Protein AF-A0A7Z0TGT4-F1 (afdb_monomer_lite)

Sequence (177 aa):
MTRTYLHAVREQLGRLPAADRRRVLVALEAQLDEFREAGLDPAAVLGSPAEYAAQLLEALSEEHPAGEARWRILGLPVETRGPVNAEVRSRVWDPADPRLIVPRLFGLGWSLNLGAVAVRLGLIRPDDMGRDVLEGIPDRHLRLARCVPLVIAGATVAATALTWRSLPRTVASGFGL

Structure (mmCIF, N/CA/C/O backbone):
data_AF-A0A7Z0TGT4-F1
#
_entry.id   AF-A0A7Z0TGT4-F1
#
loop_
_atom_site.group_PDB
_atom_site.id
_atom_site.type_symbol
_atom_site.label_atom_id
_atom_site.label_alt_id
_atom_site.label_comp_id
_atom_site.label_asym_id
_atom_site.label_entity_id
_atom_site.label_seq_id
_atom_site.pdbx_PDB_ins_code
_atom_site.Cartn_x
_atom_site.Cartn_y
_atom_site.Cartn_z
_atom_site.occupancy
_atom_site.B_iso_or_equiv
_atom_site.auth_seq_id
_atom_site.auth_comp_id
_atom_site.auth_asym_id
_atom_site.auth_atom_id
_atom_site.pdbx_PDB_model_num
ATOM 1 N N . MET A 1 1 ? 29.768 5.937 -27.934 1.00 63.88 1 MET A N 1
ATOM 2 C CA . MET A 1 1 ? 28.339 5.839 -28.309 1.00 63.88 1 MET A CA 1
ATOM 3 C C . MET A 1 1 ? 27.432 6.144 -27.122 1.00 63.88 1 MET A C 1
ATOM 5 O O . MET A 1 1 ? 26.617 7.050 -27.210 1.00 63.88 1 MET A O 1
ATOM 9 N N . THR A 1 2 ? 27.684 5.526 -25.971 1.00 77.75 2 THR A N 1
ATOM 10 C CA . THR A 1 2 ? 26.983 5.721 -24.691 1.00 77.75 2 THR A CA 1
ATOM 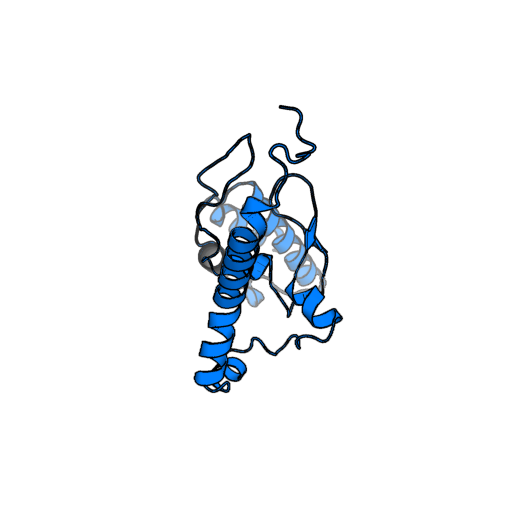11 C C . THR A 1 2 ? 26.805 7.185 -24.243 1.00 77.75 2 THR A C 1
ATOM 13 O O . THR A 1 2 ? 25.690 7.625 -23.977 1.00 77.75 2 THR A O 1
ATOM 16 N N . ARG A 1 3 ? 27.882 7.990 -24.241 1.00 83.00 3 ARG A N 1
ATOM 17 C CA . ARG A 1 3 ? 27.817 9.426 -23.883 1.00 83.00 3 ARG A CA 1
ATOM 18 C C . ARG A 1 3 ? 26.962 10.254 -24.846 1.00 83.00 3 ARG A C 1
ATOM 20 O O . ARG A 1 3 ? 26.274 11.171 -24.411 1.00 83.00 3 ARG A O 1
ATOM 27 N N . THR A 1 4 ? 26.999 9.927 -26.136 1.00 86.94 4 THR A N 1
ATOM 28 C CA . THR A 1 4 ? 26.208 10.599 -27.177 1.00 86.94 4 THR A CA 1
ATOM 29 C C . THR A 1 4 ? 24.722 10.285 -27.010 1.00 86.94 4 THR A C 1
ATOM 31 O O . THR A 1 4 ? 23.900 11.194 -27.071 1.00 86.94 4 THR A O 1
ATOM 34 N N . TYR A 1 5 ? 24.390 9.025 -26.708 1.00 86.50 5 TYR A N 1
ATOM 35 C CA . TYR A 1 5 ? 23.023 8.587 -26.418 1.00 86.50 5 TYR A CA 1
ATOM 36 C C . TYR A 1 5 ? 22.449 9.309 -25.188 1.00 86.50 5 TYR A C 1
ATOM 38 O O . TYR A 1 5 ? 21.374 9.901 -25.252 1.00 86.50 5 TYR A O 1
ATOM 46 N N . LEU A 1 6 ? 23.208 9.354 -24.087 1.00 88.06 6 LEU A N 1
ATOM 47 C CA . LEU A 1 6 ? 22.792 10.028 -22.853 1.00 88.06 6 LEU A CA 1
ATOM 48 C C . LEU A 1 6 ? 22.587 11.540 -23.039 1.00 88.06 6 LEU A C 1
ATOM 50 O O . LEU A 1 6 ? 21.656 12.113 -22.470 1.00 88.06 6 LEU A O 1
ATOM 54 N N . HIS A 1 7 ? 23.431 12.196 -23.842 1.00 90.56 7 HIS A N 1
ATOM 55 C CA . HIS A 1 7 ? 23.262 13.613 -24.168 1.00 90.56 7 HIS A CA 1
ATOM 56 C C . HIS A 1 7 ? 21.977 13.865 -24.968 1.00 90.56 7 HIS A C 1
ATOM 58 O O . HIS A 1 7 ? 21.225 14.780 -24.638 1.00 90.56 7 HIS A O 1
ATOM 64 N N . ALA A 1 8 ? 21.691 13.028 -25.970 1.00 89.06 8 ALA A N 1
ATOM 65 C CA . ALA A 1 8 ? 20.484 13.146 -26.786 1.00 89.06 8 ALA A CA 1
ATOM 66 C C . ALA A 1 8 ? 19.199 12.948 -25.959 1.00 89.06 8 ALA A C 1
ATOM 68 O O . ALA A 1 8 ? 18.255 13.727 -26.086 1.00 89.06 8 ALA A O 1
ATOM 69 N N . VAL A 1 9 ? 19.178 11.968 -25.044 1.00 87.50 9 VAL A N 1
ATOM 70 C CA . VAL A 1 9 ? 18.040 11.773 -24.124 1.00 87.50 9 VAL A CA 1
ATOM 71 C C . VAL A 1 9 ? 17.894 12.963 -23.168 1.00 87.50 9 VAL A C 1
ATOM 73 O O . VAL A 1 9 ? 16.785 13.437 -22.929 1.00 87.50 9 VAL A O 1
ATOM 76 N N . ARG A 1 10 ? 19.000 13.509 -22.645 1.00 89.00 10 ARG A N 1
ATOM 77 C CA . ARG A 1 10 ? 18.972 14.675 -21.744 1.00 89.00 10 ARG A CA 1
ATOM 78 C C . ARG A 1 10 ? 18.300 15.895 -22.377 1.00 89.00 10 ARG A C 1
ATOM 80 O O . ARG A 1 10 ? 17.553 16.575 -21.674 1.00 89.00 10 ARG A O 1
ATOM 87 N N . GLU A 1 11 ? 18.569 16.174 -23.651 1.00 89.88 11 GLU A N 1
ATOM 88 C CA . GLU A 1 11 ? 17.935 17.290 -24.367 1.00 89.88 11 GLU A CA 1
ATOM 89 C C . GLU A 1 11 ? 16.417 17.107 -24.463 1.00 89.88 11 GLU A C 1
ATOM 91 O O . GLU A 1 11 ? 15.658 18.032 -24.170 1.00 89.88 11 GLU A O 1
ATOM 96 N N . GLN A 1 12 ? 15.965 15.890 -24.765 1.00 87.69 12 GLN A N 1
ATOM 97 C CA . GLN A 1 12 ? 14.540 15.559 -24.871 1.00 87.69 12 GLN A CA 1
ATOM 98 C C . GLN A 1 12 ? 13.804 15.649 -23.522 1.00 87.69 12 GLN A C 1
ATOM 100 O O . GLN A 1 12 ? 12.639 16.048 -23.457 1.00 87.69 12 GLN A O 1
ATOM 105 N N . LEU A 1 13 ? 14.495 15.352 -22.417 1.00 85.06 13 LEU A N 1
ATOM 106 C CA . LEU A 1 13 ? 13.962 15.456 -21.053 1.00 85.06 13 LEU A CA 1
ATOM 107 C C . LEU A 1 13 ? 14.005 16.884 -20.477 1.00 85.06 13 LEU A C 1
ATOM 109 O O . LEU A 1 13 ? 13.728 17.080 -19.289 1.00 85.06 13 LEU A O 1
ATOM 113 N N . GLY A 1 14 ? 14.325 17.903 -21.283 1.00 83.62 14 GLY A N 1
ATOM 114 C CA . GLY A 1 14 ? 14.398 19.303 -20.846 1.00 83.62 14 GLY A CA 1
ATOM 115 C C . GLY A 1 14 ? 13.128 19.813 -20.149 1.00 83.62 14 GLY A C 1
ATOM 116 O O . GLY A 1 14 ? 13.222 20.647 -19.248 1.00 83.62 14 GLY A O 1
ATOM 117 N N . ARG A 1 15 ? 11.967 19.240 -20.496 1.00 79.56 15 ARG A N 1
ATOM 118 C CA . ARG A 1 15 ? 10.645 19.559 -19.929 1.00 79.56 15 ARG A CA 1
ATOM 119 C C . ARG A 1 15 ? 10.382 19.031 -18.512 1.00 79.56 15 ARG A C 1
ATOM 121 O O . ARG A 1 15 ? 9.404 19.448 -17.901 1.00 79.56 15 ARG A O 1
ATOM 128 N N . LEU A 1 16 ? 11.215 18.127 -17.989 1.00 76.31 16 LEU A N 1
ATOM 129 C CA . LEU A 1 16 ? 11.058 17.582 -16.635 1.00 76.31 16 LEU A CA 1
ATOM 130 C C . LEU A 1 16 ? 11.679 18.492 -15.557 1.00 76.31 16 LEU A C 1
ATOM 132 O O . LEU A 1 16 ? 12.697 19.149 -15.822 1.00 76.31 16 LEU A O 1
ATOM 136 N N . PRO A 1 17 ? 11.148 18.476 -14.316 1.00 79.62 17 PRO A N 1
ATOM 137 C CA . PRO A 1 17 ? 11.797 19.100 -13.167 1.00 79.62 17 PRO A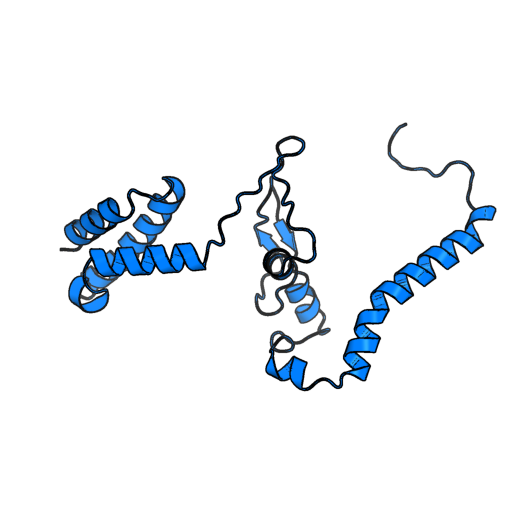 CA 1
ATOM 138 C C . PRO A 1 17 ? 13.236 18.601 -12.985 1.00 79.62 17 PRO A C 1
ATOM 140 O O . PRO A 1 17 ? 13.565 17.438 -13.230 1.00 79.62 17 PRO A O 1
ATOM 143 N N . ALA A 1 18 ? 14.124 19.485 -12.524 1.00 74.56 18 ALA A N 1
ATOM 144 C CA . ALA A 1 18 ? 15.559 19.200 -12.463 1.00 74.56 18 ALA A CA 1
ATOM 145 C C . ALA A 1 18 ? 15.921 18.006 -11.555 1.00 74.56 18 ALA A C 1
ATOM 147 O O . ALA A 1 18 ? 16.918 17.327 -11.809 1.00 74.56 18 ALA A O 1
ATOM 148 N N . ALA A 1 19 ? 15.130 17.753 -10.506 1.00 70.94 19 ALA A N 1
ATOM 149 C CA . ALA A 1 19 ? 15.328 16.628 -9.595 1.00 70.94 19 ALA A CA 1
ATOM 150 C C . ALA A 1 19 ? 15.009 15.283 -10.268 1.00 70.94 19 ALA A C 1
ATOM 152 O O . ALA A 1 19 ? 15.830 14.366 -10.216 1.00 70.94 19 ALA A O 1
ATOM 153 N N . ASP A 1 20 ? 13.873 15.193 -10.959 1.00 70.62 20 ASP A N 1
ATOM 154 C CA . ASP A 1 20 ? 13.417 13.961 -11.612 1.00 70.62 20 ASP A CA 1
ATOM 155 C C . ASP A 1 20 ? 14.288 13.630 -12.817 1.00 70.62 20 ASP A C 1
ATOM 157 O O . ASP A 1 20 ? 14.781 12.508 -12.946 1.00 70.62 20 ASP A O 1
ATOM 161 N N . ARG A 1 21 ? 14.620 14.650 -13.617 1.00 79.94 21 ARG A N 1
ATOM 162 C CA . ARG A 1 21 ? 15.579 14.517 -14.717 1.00 79.94 21 ARG A CA 1
ATOM 163 C C . ARG A 1 21 ? 16.922 13.965 -14.237 1.00 79.94 21 ARG A C 1
ATOM 165 O O . ARG A 1 21 ? 17.508 13.126 -14.911 1.00 79.94 21 ARG A O 1
ATOM 172 N N . ARG A 1 22 ? 17.424 14.404 -13.076 1.00 77.31 22 ARG A N 1
ATOM 173 C CA . ARG A 1 22 ? 18.690 13.895 -12.522 1.00 77.31 22 ARG A CA 1
ATOM 174 C C . ARG A 1 22 ? 18.588 12.415 -12.155 1.00 77.31 22 ARG A C 1
ATOM 176 O O . ARG A 1 22 ? 19.492 11.666 -12.499 1.00 77.31 22 ARG A O 1
ATOM 183 N N . ARG A 1 23 ? 17.514 12.000 -11.479 1.00 73.50 23 ARG A N 1
ATOM 184 C CA . ARG A 1 23 ? 17.315 10.598 -11.065 1.00 73.50 23 ARG A CA 1
ATOM 185 C C . ARG A 1 23 ? 17.263 9.658 -12.264 1.00 73.50 23 ARG A C 1
ATOM 187 O O . ARG A 1 23 ? 17.990 8.672 -12.297 1.00 73.50 23 ARG A O 1
ATOM 194 N N . VAL A 1 24 ? 16.458 10.018 -13.258 1.00 76.50 24 VAL A N 1
ATOM 195 C CA . VAL A 1 24 ? 16.309 9.267 -14.507 1.00 76.50 24 VAL A CA 1
ATOM 196 C C . VAL A 1 24 ? 17.642 9.146 -15.244 1.00 76.50 24 VAL A C 1
ATOM 198 O O . VAL A 1 24 ? 18.002 8.063 -15.693 1.00 76.50 24 VAL A O 1
ATOM 201 N N . LEU A 1 25 ? 18.401 10.241 -15.343 1.00 84.31 25 LEU A N 1
ATOM 202 C CA . LEU A 1 25 ? 19.689 10.224 -16.034 1.00 84.31 25 LEU A CA 1
ATOM 203 C C . LEU A 1 25 ? 20.739 9.377 -15.309 1.00 84.31 25 LEU A C 1
ATOM 205 O O . LEU A 1 25 ? 21.527 8.734 -15.988 1.00 84.31 25 LEU A O 1
ATOM 209 N N . VAL A 1 26 ? 20.737 9.343 -13.971 1.00 81.94 26 VAL A N 1
ATOM 210 C CA . VAL A 1 26 ? 21.639 8.473 -13.192 1.00 81.94 26 VAL A CA 1
ATOM 211 C C . VAL A 1 26 ? 21.316 6.996 -13.427 1.00 81.94 26 VAL A C 1
ATOM 213 O O . VAL A 1 26 ? 22.225 6.196 -13.619 1.00 81.94 26 VAL A O 1
ATOM 216 N N . ALA A 1 27 ? 20.032 6.632 -13.453 1.00 77.00 27 ALA A N 1
ATOM 217 C CA . ALA A 1 27 ? 19.618 5.261 -13.748 1.00 77.00 27 ALA A CA 1
ATOM 218 C C . ALA A 1 27 ? 19.974 4.854 -15.188 1.00 77.00 27 ALA A C 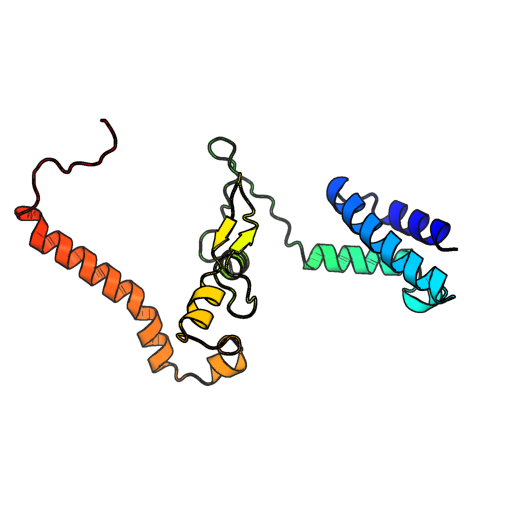1
ATOM 220 O O . ALA A 1 27 ? 20.536 3.784 -15.407 1.00 77.00 27 ALA A O 1
ATOM 221 N N . LEU A 1 28 ? 19.714 5.739 -16.160 1.00 83.56 28 LEU A N 1
ATOM 222 C CA . LEU A 1 28 ? 20.084 5.509 -17.556 1.00 83.56 28 LEU A CA 1
ATOM 223 C C . LEU A 1 28 ? 21.602 5.374 -17.721 1.00 83.56 28 LEU A C 1
ATOM 225 O O . LEU A 1 28 ? 22.040 4.531 -18.490 1.00 83.56 28 LEU A O 1
ATOM 229 N N . GLU A 1 29 ? 22.400 6.178 -17.014 1.00 84.44 29 GLU A N 1
ATOM 230 C CA . GLU A 1 29 ? 23.865 6.092 -17.040 1.00 84.44 29 GLU A CA 1
ATOM 231 C C . GLU A 1 29 ? 24.362 4.721 -16.568 1.00 84.44 29 GLU A C 1
ATOM 233 O O . GLU A 1 29 ? 25.166 4.108 -17.266 1.00 84.44 29 GLU A O 1
ATOM 238 N N . ALA A 1 30 ? 23.819 4.201 -15.462 1.00 78.50 30 ALA A N 1
ATOM 239 C CA . ALA A 1 30 ? 24.168 2.875 -14.953 1.00 78.50 30 ALA A CA 1
ATOM 240 C C . ALA A 1 30 ? 23.835 1.755 -15.959 1.00 78.50 30 ALA A C 1
ATOM 242 O O . ALA A 1 30 ? 24.689 0.933 -16.279 1.00 78.50 30 ALA A O 1
ATOM 243 N N . GLN A 1 31 ? 22.629 1.771 -16.533 1.00 79.25 31 GLN A N 1
ATOM 244 C CA . GLN A 1 31 ? 22.201 0.778 -17.527 1.00 79.25 31 GLN A CA 1
ATOM 245 C C . GLN A 1 31 ? 23.043 0.833 -18.815 1.00 79.25 31 GLN A C 1
ATOM 247 O O . GLN A 1 31 ? 23.352 -0.172 -19.453 1.00 79.25 31 GLN A O 1
ATOM 252 N N . LEU A 1 32 ? 23.432 2.038 -19.211 1.00 84.12 32 LEU A N 1
ATOM 253 C CA . LEU A 1 32 ? 24.274 2.283 -20.367 1.00 84.12 32 LEU A CA 1
ATOM 254 C C . LEU A 1 32 ? 25.729 1.820 -20.162 1.00 84.12 32 LEU A C 1
ATOM 256 O O . LEU A 1 32 ? 26.392 1.436 -21.134 1.00 84.12 32 LEU A O 1
ATOM 260 N N . ASP A 1 33 ? 26.224 1.848 -18.925 1.00 83.31 33 ASP A N 1
ATOM 261 C CA . ASP A 1 33 ? 27.512 1.260 -18.560 1.00 83.31 33 ASP A CA 1
ATOM 262 C C . ASP A 1 33 ? 27.485 -0.271 -18.628 1.00 83.31 33 ASP A C 1
ATOM 264 O O . ASP A 1 33 ? 28.423 -0.859 -19.169 1.00 83.31 33 ASP A O 1
ATOM 268 N N . GLU A 1 34 ? 26.388 -0.911 -18.216 1.00 78.69 34 GLU A N 1
ATOM 269 C CA . GLU A 1 34 ? 26.202 -2.362 -18.374 1.00 78.69 34 GLU A CA 1
ATOM 270 C C . GLU A 1 34 ? 26.237 -2.780 -19.855 1.00 78.69 34 GLU A C 1
ATOM 272 O O . GLU A 1 34 ? 26.924 -3.734 -20.228 1.00 78.69 34 GLU A O 1
ATOM 277 N N . PHE A 1 35 ? 25.575 -2.029 -20.743 1.00 84.12 35 PHE A N 1
ATOM 278 C CA . PHE A 1 35 ? 25.630 -2.300 -22.188 1.00 84.12 35 PHE A CA 1
ATOM 279 C C . PHE A 1 35 ? 27.025 -2.110 -22.772 1.00 84.12 35 PHE A C 1
ATOM 281 O O . PHE A 1 35 ? 27.446 -2.888 -23.629 1.00 84.12 35 PHE A O 1
ATOM 288 N N . ARG A 1 36 ? 27.763 -1.106 -22.291 1.00 87.19 36 ARG A N 1
ATOM 289 C CA . ARG A 1 36 ? 29.155 -0.886 -22.691 1.00 87.19 36 ARG A CA 1
ATOM 290 C C . ARG A 1 36 ? 30.034 -2.074 -22.297 1.00 87.19 36 ARG A C 1
ATOM 292 O O . ARG A 1 36 ? 30.871 -2.477 -23.100 1.00 87.19 36 ARG A O 1
ATOM 299 N N . GLU A 1 37 ? 29.858 -2.616 -21.096 1.00 88.06 37 GLU A N 1
ATOM 300 C CA . GLU A 1 37 ? 30.599 -3.794 -20.622 1.00 88.06 37 GLU A CA 1
ATOM 301 C C . GLU A 1 37 ? 30.237 -5.060 -21.404 1.00 88.06 37 GLU A C 1
ATOM 303 O O . GLU A 1 37 ? 31.119 -5.853 -21.730 1.00 88.06 37 GLU A O 1
ATOM 308 N N . ALA A 1 38 ? 28.969 -5.204 -21.789 1.00 86.06 38 ALA A N 1
ATOM 309 C CA . ALA A 1 38 ? 28.489 -6.301 -22.625 1.00 86.06 38 ALA A CA 1
ATOM 310 C C . ALA A 1 38 ? 28.805 -6.137 -24.129 1.00 86.06 38 ALA A C 1
ATOM 312 O O . ALA A 1 38 ? 28.523 -7.041 -24.915 1.00 86.06 38 ALA A O 1
ATOM 313 N N . GLY A 1 39 ? 29.366 -4.997 -24.553 1.00 88.44 39 GLY A N 1
ATOM 314 C CA . GLY A 1 39 ? 29.632 -4.695 -25.964 1.00 88.44 39 GLY A CA 1
ATOM 315 C C . GLY A 1 39 ? 28.369 -4.503 -26.815 1.00 88.44 39 GLY A C 1
ATOM 316 O O . GLY A 1 39 ? 28.426 -4.652 -28.035 1.00 88.44 39 GLY A O 1
ATOM 317 N N . LEU A 1 40 ? 27.233 -4.192 -26.186 1.00 84.44 40 LEU A N 1
ATOM 318 C CA . LEU A 1 40 ? 25.945 -3.992 -26.844 1.00 84.44 40 LEU A CA 1
ATOM 319 C C . LEU A 1 40 ? 25.776 -2.536 -27.285 1.00 84.44 40 LEU A C 1
ATOM 321 O O . LEU A 1 40 ? 26.143 -1.606 -26.564 1.00 84.44 40 LEU A O 1
ATOM 325 N N . ASP A 1 41 ? 25.180 -2.334 -28.461 1.00 83.56 41 ASP A N 1
ATOM 326 C CA . ASP A 1 41 ? 24.784 -1.005 -28.922 1.00 83.56 41 ASP A CA 1
ATOM 327 C C . ASP A 1 41 ? 23.460 -0.587 -28.255 1.00 83.56 41 ASP A C 1
ATOM 329 O O . ASP A 1 41 ? 22.431 -1.231 -28.487 1.00 83.56 41 ASP A O 1
ATOM 333 N N . PRO A 1 42 ? 23.437 0.500 -27.460 1.00 78.69 42 PRO A N 1
ATOM 334 C CA . PRO A 1 42 ? 22.218 0.984 -26.825 1.00 78.69 42 PRO A CA 1
ATOM 335 C C . PRO A 1 42 ? 21.094 1.296 -27.812 1.00 78.69 42 PRO A C 1
ATOM 337 O O . PRO A 1 42 ? 19.936 1.081 -27.474 1.00 78.69 42 PRO A O 1
ATOM 340 N N . ALA A 1 43 ? 21.413 1.767 -29.023 1.00 82.75 43 ALA A N 1
ATOM 341 C CA . ALA A 1 43 ? 20.392 2.090 -30.019 1.00 82.75 43 ALA A CA 1
ATOM 342 C C . ALA A 1 43 ? 19.699 0.835 -30.576 1.00 82.75 43 ALA A C 1
ATOM 344 O O . ALA A 1 43 ? 18.520 0.878 -30.923 1.00 82.75 43 ALA A O 1
ATOM 345 N N . ALA A 1 44 ? 20.411 -0.293 -30.619 1.00 79.31 44 ALA A N 1
ATOM 346 C CA . ALA A 1 44 ? 19.849 -1.574 -31.034 1.00 79.31 44 ALA A CA 1
ATOM 347 C C . ALA A 1 44 ? 18.947 -2.198 -29.954 1.00 79.31 44 ALA A C 1
ATOM 349 O O . ALA A 1 44 ? 18.020 -2.932 -30.286 1.00 79.31 44 ALA A O 1
ATOM 350 N N . VAL A 1 45 ? 19.212 -1.912 -28.673 1.00 76.75 45 VAL A N 1
ATOM 351 C CA . VAL A 1 45 ? 18.485 -2.499 -27.531 1.00 76.75 45 VAL A CA 1
ATOM 352 C C . VAL A 1 45 ? 17.323 -1.617 -27.064 1.00 76.75 45 VAL A C 1
ATOM 354 O O . VAL A 1 45 ? 16.248 -2.128 -26.768 1.00 76.75 45 VAL A O 1
ATOM 357 N N . LEU A 1 46 ? 17.530 -0.301 -26.985 1.00 79.12 46 LEU A N 1
ATOM 358 C CA . LEU A 1 46 ? 16.563 0.666 -26.445 1.00 79.12 46 LEU A CA 1
ATOM 359 C C . LEU A 1 46 ? 15.804 1.446 -27.524 1.00 79.12 46 LEU A C 1
ATOM 361 O O . LEU A 1 46 ? 14.896 2.207 -27.197 1.00 79.12 46 LEU A O 1
ATOM 365 N N . GLY A 1 47 ? 16.176 1.274 -28.794 1.00 86.06 47 GLY A N 1
ATOM 366 C CA . GLY A 1 47 ? 15.686 2.097 -29.894 1.00 86.06 47 GLY A CA 1
ATOM 367 C C . GLY A 1 47 ? 16.405 3.441 -29.981 1.00 86.06 47 GLY A C 1
ATOM 368 O O . GLY A 1 47 ? 17.455 3.664 -29.368 1.00 86.06 47 GLY A O 1
ATOM 369 N N . SER A 1 48 ? 15.867 4.362 -30.780 1.00 89.19 48 SER A N 1
ATOM 370 C CA . SER A 1 48 ? 16.486 5.681 -30.903 1.00 89.19 48 SER A CA 1
ATOM 371 C C . SER A 1 48 ? 16.360 6.483 -29.593 1.00 89.19 48 SER A C 1
ATOM 373 O O . SER A 1 48 ? 15.370 6.341 -28.870 1.00 89.19 48 SER A O 1
ATOM 375 N N . PRO A 1 49 ? 17.299 7.405 -29.294 1.00 87.31 49 PRO A N 1
ATOM 376 C CA . PRO A 1 49 ? 17.213 8.256 -28.104 1.00 87.31 49 PRO A CA 1
ATOM 377 C C . PRO A 1 49 ? 15.891 9.027 -27.983 1.00 87.31 49 PRO A C 1
ATOM 379 O O . PRO A 1 49 ? 15.430 9.287 -26.875 1.00 87.31 49 PRO A O 1
ATOM 382 N N . ALA A 1 50 ? 15.295 9.405 -29.118 1.00 83.94 50 ALA A N 1
ATOM 383 C CA . ALA A 1 50 ? 14.034 10.137 -29.176 1.00 83.94 50 ALA A CA 1
ATOM 384 C C . ALA A 1 50 ? 12.838 9.245 -28.823 1.00 83.94 50 ALA A C 1
ATOM 386 O O . ALA A 1 50 ? 12.000 9.640 -28.017 1.00 83.94 50 ALA A O 1
ATOM 387 N N . GLU A 1 51 ? 12.777 8.033 -29.380 1.00 78.25 51 GLU A N 1
ATOM 388 C CA . GLU A 1 51 ? 11.725 7.060 -29.060 1.00 78.25 51 GLU A CA 1
ATOM 389 C C . GLU A 1 51 ? 11.811 6.624 -27.602 1.00 78.25 51 GLU A C 1
ATOM 391 O O . GLU A 1 51 ? 10.799 6.619 -26.906 1.00 78.25 51 GLU A O 1
ATOM 396 N N . TYR A 1 52 ? 13.022 6.345 -27.116 1.00 82.19 52 TYR A N 1
ATOM 397 C CA . TYR A 1 52 ? 13.250 6.005 -25.718 1.00 82.19 52 TYR A CA 1
ATOM 398 C C . TYR A 1 52 ? 12.826 7.144 -24.783 1.00 82.19 52 TYR A C 1
ATOM 400 O O . TYR A 1 52 ? 12.124 6.914 -23.801 1.00 82.19 52 TYR A O 1
ATOM 408 N N . ALA A 1 53 ? 13.201 8.391 -25.094 1.00 81.94 53 ALA A N 1
ATOM 409 C CA . ALA A 1 53 ? 12.781 9.546 -24.307 1.00 81.94 53 ALA A CA 1
ATOM 410 C C . ALA A 1 53 ? 11.258 9.744 -24.341 1.00 81.94 53 ALA A C 1
ATOM 412 O O . ALA A 1 53 ? 10.673 10.058 -23.307 1.00 81.94 53 ALA A O 1
ATOM 413 N N . ALA A 1 54 ? 10.609 9.546 -25.491 1.00 77.69 54 ALA A N 1
ATOM 414 C CA . ALA A 1 54 ? 9.158 9.643 -25.616 1.00 77.69 54 ALA A CA 1
ATOM 415 C C . ALA A 1 54 ? 8.440 8.565 -24.792 1.00 77.69 54 ALA A C 1
ATOM 417 O O . ALA A 1 54 ? 7.543 8.905 -24.029 1.00 77.69 54 ALA A O 1
ATOM 418 N N . GLN A 1 55 ? 8.882 7.306 -24.873 1.00 75.31 55 GLN A N 1
ATOM 419 C CA . GLN A 1 55 ? 8.348 6.199 -24.070 1.00 75.31 55 GLN A CA 1
ATOM 420 C C . GLN A 1 55 ? 8.549 6.438 -22.576 1.00 75.31 55 GLN A C 1
ATOM 422 O O . GLN A 1 55 ? 7.636 6.233 -21.787 1.00 75.31 55 GLN A O 1
ATOM 427 N N . LEU A 1 56 ? 9.725 6.926 -22.186 1.00 79.44 56 LEU A N 1
ATOM 428 C CA . LEU A 1 56 ? 10.022 7.268 -20.803 1.00 79.44 56 LEU A CA 1
ATOM 429 C C . LEU A 1 56 ? 9.138 8.413 -20.304 1.00 79.44 56 LEU A C 1
ATOM 431 O O . LEU A 1 56 ? 8.670 8.389 -19.174 1.00 79.44 56 LEU A O 1
ATOM 435 N N . LEU A 1 57 ? 8.907 9.431 -21.129 1.00 75.69 57 LEU A N 1
ATOM 436 C CA . LEU A 1 57 ? 8.034 10.537 -20.769 1.00 75.69 57 LEU A CA 1
ATOM 437 C C . LEU A 1 57 ? 6.559 10.123 -20.722 1.00 75.69 57 LEU A C 1
ATOM 439 O O . LEU A 1 57 ? 5.837 10.656 -19.885 1.00 75.69 57 LEU A O 1
ATOM 443 N N . GLU A 1 58 ? 6.123 9.208 -21.587 1.00 71.19 58 GLU A N 1
ATOM 444 C CA . GLU A 1 58 ? 4.787 8.604 -21.548 1.00 71.19 58 GLU A CA 1
ATOM 445 C C . GLU A 1 58 ? 4.623 7.774 -20.273 1.00 71.19 58 GLU A C 1
ATOM 447 O O . GLU A 1 58 ? 3.734 8.061 -19.484 1.00 71.19 58 GLU A O 1
ATOM 452 N N . ALA A 1 59 ? 5.560 6.866 -19.983 1.00 67.94 59 ALA A N 1
ATOM 453 C CA . ALA A 1 59 ? 5.572 6.062 -18.763 1.00 67.94 59 ALA A CA 1
ATOM 454 C C . ALA A 1 59 ? 5.589 6.938 -17.502 1.00 67.94 59 ALA A C 1
ATOM 456 O O . ALA A 1 59 ? 4.816 6.714 -16.578 1.00 67.94 59 ALA A O 1
ATOM 457 N N . LEU A 1 60 ? 6.399 8.002 -17.482 1.00 67.31 60 LEU A N 1
ATOM 458 C CA . LEU A 1 60 ? 6.394 8.975 -16.388 1.00 67.31 60 LEU A CA 1
ATOM 459 C C . LEU A 1 60 ? 5.097 9.791 -16.332 1.00 67.31 60 LEU A C 1
ATOM 461 O O . LEU A 1 60 ? 4.763 10.268 -15.256 1.00 67.31 60 LEU A O 1
ATOM 465 N N . SER A 1 61 ? 4.380 9.992 -17.438 1.00 62.41 61 SER A N 1
ATOM 466 C CA . SER A 1 61 ? 3.074 10.672 -17.445 1.00 62.41 61 SER A CA 1
ATOM 467 C C . SER A 1 61 ? 1.941 9.735 -17.014 1.00 62.41 61 SER A C 1
ATOM 469 O O . SER A 1 61 ? 0.989 10.184 -16.383 1.00 62.41 61 SER A O 1
ATOM 471 N N . GLU A 1 62 ? 2.056 8.437 -17.290 1.00 53.41 62 GLU A N 1
ATOM 472 C CA . GLU A 1 62 ? 1.138 7.400 -16.810 1.00 53.41 62 GLU A CA 1
ATOM 473 C C . GLU A 1 62 ? 1.357 7.103 -15.316 1.00 53.41 62 GLU A C 1
ATOM 475 O O . GLU A 1 62 ? 0.392 6.987 -14.560 1.00 53.41 62 GLU A O 1
ATOM 480 N N . GLU A 1 63 ? 2.615 7.069 -14.861 1.00 47.22 63 GLU A N 1
ATOM 481 C CA . GLU A 1 63 ? 2.984 6.962 -13.442 1.00 47.22 63 GLU A CA 1
ATOM 482 C C . GLU A 1 63 ? 2.701 8.257 -12.661 1.00 47.22 63 GLU A C 1
ATOM 484 O O . GLU A 1 63 ? 2.460 8.205 -11.454 1.00 47.22 63 GLU A O 1
ATOM 489 N N . HIS A 1 64 ? 2.676 9.417 -13.331 1.00 46.16 64 HIS A N 1
ATOM 490 C CA . HIS A 1 64 ? 2.213 10.681 -12.757 1.00 46.16 64 HIS A CA 1
ATOM 491 C C . HIS A 1 64 ? 0.823 11.078 -13.278 1.00 46.16 64 HIS A C 1
ATOM 493 O O . HIS A 1 64 ? 0.718 11.957 -14.141 1.00 46.16 64 HIS A O 1
ATOM 499 N N . PRO A 1 65 ? -0.277 10.677 -12.616 1.00 40.53 65 PRO A N 1
ATOM 500 C CA . PRO A 1 65 ? -1.427 11.561 -12.531 1.00 40.53 65 PRO A CA 1
ATOM 501 C C . PRO A 1 65 ? -1.038 12.759 -11.647 1.00 40.53 65 PRO A C 1
ATOM 503 O O . PRO A 1 65 ? -1.343 12.831 -10.447 1.00 40.53 65 PRO A O 1
ATOM 506 N N . ALA A 1 66 ? -0.331 13.702 -12.275 1.00 40.72 66 ALA A N 1
ATOM 507 C CA . ALA A 1 66 ? 0.136 14.957 -11.723 1.00 40.72 66 ALA A CA 1
ATOM 508 C C . ALA A 1 66 ? -0.965 15.616 -10.886 1.00 40.72 66 ALA A C 1
ATOM 510 O O . ALA A 1 66 ? -2.063 15.950 -11.333 1.00 40.72 66 ALA A O 1
ATOM 511 N N . GLY A 1 67 ? -0.646 15.768 -9.616 1.00 44.22 67 GLY A N 1
ATOM 512 C CA . GLY A 1 67 ? -1.412 16.522 -8.655 1.00 44.22 67 GLY A CA 1
ATOM 513 C C . GLY A 1 67 ? -0.543 16.648 -7.433 1.00 44.22 67 GLY A C 1
ATOM 514 O O . GLY A 1 67 ? -0.758 15.940 -6.458 1.00 44.22 67 GLY A O 1
ATOM 515 N N . GLU A 1 68 ? 0.470 17.508 -7.532 1.00 45.97 68 GLU A N 1
ATOM 516 C CA . GLU A 1 68 ? 1.201 18.033 -6.385 1.00 45.97 68 GLU A CA 1
ATOM 517 C C . GLU A 1 68 ? 0.212 18.319 -5.246 1.00 45.97 68 GLU A C 1
ATOM 519 O O . GLU A 1 68 ? -0.886 18.842 -5.480 1.00 45.97 68 GLU A O 1
ATOM 524 N N . ALA A 1 69 ? 0.575 17.963 -4.012 1.00 48.97 69 ALA A N 1
ATOM 525 C CA . ALA A 1 69 ? -0.210 18.305 -2.835 1.00 48.97 69 ALA A CA 1
ATOM 526 C C . ALA A 1 69 ? -0.418 19.832 -2.797 1.00 48.97 69 ALA A C 1
ATOM 528 O O . ALA A 1 69 ? 0.452 20.597 -2.391 1.00 48.97 69 ALA A O 1
ATOM 529 N N . ARG A 1 70 ? -1.590 20.268 -3.272 1.00 50.22 70 ARG A N 1
ATOM 530 C CA . ARG A 1 70 ? -1.958 21.671 -3.533 1.00 50.22 70 ARG A CA 1
ATOM 531 C C . ARG A 1 70 ? -2.045 22.532 -2.270 1.00 50.22 70 ARG A C 1
ATOM 533 O O . ARG A 1 70 ? -2.170 23.747 -2.365 1.00 50.22 70 ARG A O 1
ATOM 540 N N . TRP A 1 71 ? -1.983 21.917 -1.092 1.00 46.84 71 TRP A N 1
ATOM 541 C CA . TRP A 1 71 ? -2.180 22.588 0.185 1.00 46.84 71 TRP A CA 1
ATOM 542 C C . TRP A 1 71 ? -1.049 22.236 1.143 1.00 46.84 71 TRP A C 1
ATOM 544 O O . TRP A 1 71 ? -0.606 21.093 1.202 1.00 46.84 71 TRP A O 1
ATOM 554 N N . ARG A 1 72 ? -0.582 23.221 1.913 1.00 51.78 72 ARG A N 1
ATOM 555 C CA . ARG A 1 72 ? 0.335 23.023 3.040 1.00 51.78 72 ARG A CA 1
ATOM 556 C C . ARG A 1 72 ? -0.311 23.569 4.304 1.00 51.78 72 ARG A C 1
ATOM 558 O O . ARG A 1 72 ? -0.747 24.716 4.308 1.00 51.78 72 ARG A O 1
ATOM 565 N N . ILE A 1 73 ? -0.337 22.778 5.371 1.00 49.25 73 ILE A N 1
ATOM 566 C CA . ILE A 1 73 ? -0.767 23.218 6.704 1.00 49.25 73 ILE A CA 1
ATOM 567 C C . ILE A 1 73 ? 0.456 23.136 7.613 1.00 49.25 73 ILE A C 1
ATOM 569 O O . ILE A 1 73 ? 1.066 22.079 7.719 1.00 49.25 73 ILE A O 1
ATOM 573 N N . LEU A 1 74 ? 0.858 24.254 8.228 1.00 54.28 74 LEU A N 1
ATOM 574 C CA . LEU A 1 74 ? 2.059 24.331 9.082 1.00 54.28 74 LEU A CA 1
ATOM 575 C C . LEU A 1 74 ? 3.351 23.838 8.388 1.00 54.28 74 LEU A C 1
ATOM 577 O O . LEU A 1 74 ? 4.201 23.203 9.002 1.00 54.28 74 LEU A O 1
ATOM 581 N N . GLY A 1 75 ? 3.488 24.091 7.081 1.00 46.88 75 GLY A N 1
ATOM 582 C CA . GLY A 1 75 ? 4.628 23.626 6.275 1.00 46.88 75 GLY A CA 1
ATOM 583 C C . GLY A 1 75 ? 4.557 22.154 5.848 1.00 46.88 75 GLY A C 1
ATOM 584 O O . GLY A 1 75 ? 5.363 21.721 5.023 1.00 46.88 75 GLY A O 1
ATOM 585 N N . LEU A 1 76 ? 3.567 21.401 6.334 1.00 42.94 76 LEU A N 1
ATOM 586 C CA . LEU A 1 76 ? 3.334 20.005 5.975 1.00 42.94 76 LEU A CA 1
ATOM 587 C C . LEU A 1 76 ? 2.464 19.936 4.7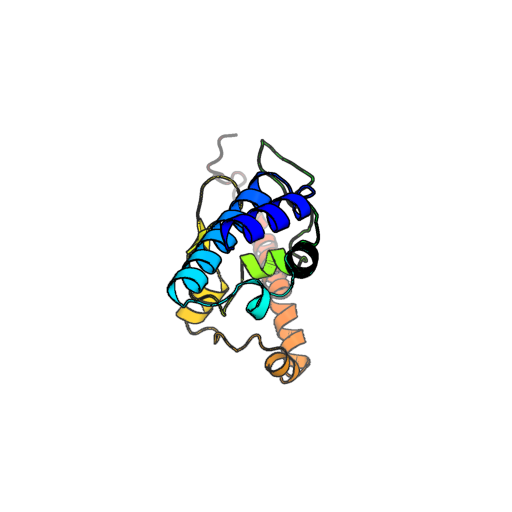17 1.00 42.94 76 LEU A C 1
ATOM 589 O O . LEU A 1 76 ? 1.396 20.553 4.706 1.00 42.94 76 LEU A O 1
ATOM 593 N N . PRO A 1 77 ? 2.872 19.222 3.653 1.00 47.81 77 PRO A N 1
ATOM 594 C CA . PRO A 1 77 ? 2.022 19.044 2.484 1.00 47.81 77 PRO A CA 1
ATOM 595 C C . PRO A 1 77 ? 0.803 18.199 2.872 1.00 47.81 77 PRO A C 1
ATOM 597 O O . PRO A 1 77 ? 0.945 17.108 3.418 1.00 47.81 77 PRO A O 1
ATOM 600 N N . VAL A 1 78 ? -0.391 18.727 2.617 1.00 49.56 78 VAL A N 1
ATOM 601 C CA . VAL A 1 78 ? -1.671 18.072 2.881 1.00 49.56 78 VAL A CA 1
ATOM 602 C C . VAL A 1 78 ? -2.294 17.683 1.550 1.00 49.56 78 VAL A C 1
ATOM 604 O O . VAL A 1 78 ? -2.676 18.518 0.725 1.00 49.56 78 VAL A O 1
ATOM 607 N N . GLU A 1 79 ? -2.392 16.377 1.349 1.00 55.53 79 GLU A N 1
ATOM 608 C CA . GLU A 1 79 ? -3.098 15.777 0.230 1.00 55.53 79 GLU A CA 1
ATOM 609 C C . GLU A 1 79 ? -4.611 15.978 0.433 1.00 55.53 79 GLU A C 1
ATOM 611 O O . GLU A 1 79 ? -5.179 15.558 1.437 1.00 55.53 79 GLU A O 1
ATOM 616 N N . THR A 1 80 ? -5.289 16.639 -0.509 1.00 52.56 80 THR A N 1
ATOM 617 C CA . THR A 1 80 ? -6.760 16.837 -0.450 1.00 52.56 80 THR A CA 1
ATOM 618 C C . THR A 1 80 ? -7.545 15.683 -1.061 1.00 52.56 80 THR A C 1
ATOM 620 O O . THR A 1 80 ? -8.769 15.621 -0.950 1.00 52.56 80 THR A O 1
ATOM 623 N N . ARG A 1 81 ? -6.844 14.742 -1.699 1.00 52.16 81 ARG A N 1
ATOM 624 C CA . ARG A 1 81 ? -7.396 13.471 -2.157 1.00 52.16 81 ARG A CA 1
ATOM 625 C C . ARG A 1 81 ? -7.589 12.616 -0.902 1.00 52.16 81 ARG A C 1
ATOM 627 O O . ARG A 1 81 ? -6.658 11.966 -0.450 1.00 52.16 81 ARG A O 1
ATOM 634 N N . GLY A 1 82 ? -8.765 12.724 -0.281 1.00 51.59 82 GLY A N 1
ATOM 635 C CA . GLY A 1 82 ? -9.096 12.056 0.980 1.00 51.59 82 GLY A CA 1
ATOM 636 C C . GLY A 1 82 ? -8.928 10.524 0.943 1.00 51.59 82 GLY A C 1
ATOM 637 O O . GLY A 1 82 ? -8.573 9.959 -0.093 1.00 51.59 82 GLY A O 1
ATOM 638 N N . PRO A 1 83 ? -9.255 9.814 2.039 1.00 53.69 83 PRO A N 1
ATOM 639 C CA . PRO A 1 83 ? -8.982 8.375 2.232 1.00 53.69 83 PRO A CA 1
ATOM 640 C C . PRO A 1 83 ? -9.613 7.425 1.190 1.00 53.69 83 PRO A C 1
ATOM 642 O O . PRO A 1 83 ? -9.395 6.218 1.225 1.00 53.69 83 PRO A O 1
ATOM 645 N N . VAL A 1 84 ? -10.399 7.958 0.255 1.00 58.19 84 VAL A N 1
ATOM 646 C CA . VAL A 1 84 ? -11.061 7.239 -0.840 1.00 58.19 84 VAL A CA 1
ATOM 647 C C . VAL A 1 84 ? -10.130 7.042 -2.050 1.00 58.19 84 VAL A C 1
ATOM 649 O O . VAL A 1 84 ? -10.390 6.179 -2.889 1.00 58.19 84 VAL A O 1
ATOM 652 N N . ASN A 1 85 ? -9.030 7.799 -2.150 1.00 66.00 85 ASN A N 1
ATOM 653 C CA . ASN A 1 85 ? -8.083 7.666 -3.256 1.00 66.00 85 ASN A CA 1
ATOM 654 C C . ASN A 1 85 ? -7.319 6.325 -3.184 1.00 66.00 85 ASN A C 1
ATOM 656 O O . ASN A 1 85 ? -6.749 5.969 -2.152 1.00 66.00 85 ASN A O 1
ATOM 660 N N . ALA A 1 86 ? -7.318 5.580 -4.294 1.00 63.25 86 ALA A N 1
ATOM 661 C CA . ALA A 1 86 ? -6.721 4.248 -4.380 1.00 63.25 86 ALA A CA 1
ATOM 662 C C . ALA A 1 86 ? -5.200 4.241 -4.149 1.00 63.25 86 ALA A C 1
ATOM 664 O O . ALA A 1 86 ? -4.687 3.305 -3.544 1.00 63.25 86 ALA A O 1
ATOM 665 N N . GLU A 1 87 ? -4.507 5.299 -4.560 1.00 63.03 87 GLU A N 1
ATOM 666 C CA . GLU A 1 87 ? -3.057 5.447 -4.432 1.00 63.03 87 GLU A CA 1
ATOM 667 C C . GLU A 1 87 ? -2.640 5.813 -3.001 1.00 63.03 87 GLU A C 1
ATOM 669 O O . GLU A 1 87 ? -1.642 5.328 -2.475 1.00 63.03 87 GLU A O 1
ATOM 674 N N . VAL A 1 88 ? -3.454 6.619 -2.314 1.00 65.38 88 VAL A N 1
ATOM 675 C CA . VAL A 1 88 ? -3.269 6.884 -0.877 1.00 65.38 88 VAL A CA 1
ATOM 676 C C . VAL A 1 88 ? -3.487 5.597 -0.072 1.00 65.38 88 VAL A C 1
ATOM 678 O O . VAL A 1 88 ? -2.766 5.337 0.891 1.00 65.38 88 VAL A O 1
ATOM 681 N N . ARG A 1 89 ? -4.448 4.761 -0.488 1.00 70.12 89 ARG A N 1
ATOM 682 C CA . ARG A 1 89 ? -4.749 3.480 0.163 1.00 70.12 89 ARG A CA 1
ATOM 683 C C . ARG A 1 89 ? -3.640 2.443 -0.036 1.00 70.12 89 ARG A C 1
ATOM 685 O O . ARG A 1 89 ? -3.269 1.802 0.945 1.00 70.12 89 ARG A O 1
ATOM 692 N N . SER A 1 90 ? -3.090 2.303 -1.245 1.00 70.19 90 SER A N 1
ATOM 693 C CA . SER A 1 90 ? -2.014 1.334 -1.516 1.00 70.19 90 SER A CA 1
ATOM 694 C C . SER A 1 90 ? -0.733 1.636 -0.731 1.00 70.19 90 SER A C 1
ATOM 696 O O . SER A 1 90 ? -0.021 0.723 -0.344 1.00 70.19 90 SER A O 1
ATOM 698 N N . ARG A 1 91 ? -0.470 2.903 -0.391 1.00 70.31 91 ARG A N 1
ATOM 699 C CA . ARG A 1 91 ? 0.720 3.306 0.387 1.00 70.31 91 ARG A CA 1
ATOM 700 C C . ARG A 1 91 ? 0.635 2.999 1.894 1.00 70.31 91 ARG A C 1
ATOM 702 O O . ARG A 1 91 ? 1.652 3.056 2.583 1.00 70.31 91 ARG A O 1
ATOM 709 N N . VAL A 1 92 ? -0.562 2.707 2.416 1.00 77.81 92 VAL A N 1
ATOM 710 C CA . VAL A 1 92 ? -0.801 2.290 3.819 1.00 77.81 92 VAL A CA 1
ATOM 711 C C . VAL A 1 92 ? -1.086 0.789 3.911 1.00 77.81 92 VAL A C 1
ATOM 713 O O . VAL A 1 92 ? -0.763 0.153 4.915 1.00 77.81 92 VAL A O 1
ATOM 716 N N . TRP A 1 93 ? -1.694 0.226 2.870 1.00 83.56 93 TRP A N 1
ATOM 717 C CA . TRP A 1 93 ? -2.110 -1.165 2.804 1.00 83.56 93 TRP A CA 1
ATOM 718 C C . TRP A 1 93 ? -1.616 -1.805 1.504 1.00 83.56 93 TRP A C 1
ATOM 720 O O . TRP A 1 93 ? -2.270 -1.688 0.465 1.00 83.56 93 TRP A O 1
ATOM 730 N N . ASP A 1 94 ? -0.490 -2.514 1.592 1.00 87.50 94 ASP A N 1
ATOM 731 C CA . ASP A 1 94 ? 0.064 -3.323 0.505 1.00 87.50 94 ASP A CA 1
ATOM 732 C C . ASP A 1 94 ? 0.509 -4.698 1.042 1.00 87.50 94 ASP A C 1
ATOM 734 O O . ASP A 1 94 ? 1.603 -4.828 1.591 1.00 87.50 94 ASP A O 1
ATOM 738 N N . PRO A 1 95 ? -0.338 -5.738 0.949 1.00 89.19 95 PRO A N 1
ATOM 739 C CA . PRO A 1 95 ? 0.017 -7.090 1.386 1.00 89.19 95 PRO A CA 1
ATOM 740 C C . PRO A 1 95 ? 1.109 -7.757 0.539 1.00 89.19 95 PRO A C 1
ATOM 742 O O . PRO A 1 95 ? 1.710 -8.725 1.008 1.00 89.19 95 PRO A O 1
ATOM 745 N N . ALA A 1 96 ? 1.355 -7.273 -0.684 1.00 87.62 96 ALA A N 1
ATOM 746 C CA . ALA A 1 96 ? 2.349 -7.842 -1.587 1.00 87.62 96 ALA A CA 1
ATOM 747 C C . ALA A 1 96 ? 3.770 -7.358 -1.254 1.00 87.62 96 ALA A C 1
ATOM 749 O O . ALA A 1 96 ? 4.726 -8.114 -1.431 1.00 87.62 96 ALA A O 1
ATOM 750 N N . ASP A 1 97 ? 3.923 -6.136 -0.727 1.00 85.44 97 ASP A N 1
ATOM 751 C CA . ASP A 1 97 ? 5.206 -5.648 -0.209 1.00 85.44 97 ASP A CA 1
ATOM 752 C C . ASP A 1 97 ? 5.488 -6.220 1.202 1.00 85.44 97 ASP A C 1
ATOM 754 O O . ASP A 1 97 ? 4.793 -5.877 2.160 1.00 85.44 97 ASP A O 1
ATOM 758 N N . PRO A 1 98 ? 6.537 -7.045 1.400 1.00 84.62 98 PRO A N 1
ATOM 759 C CA . PRO A 1 98 ? 6.852 -7.644 2.702 1.00 84.62 98 PRO A CA 1
ATOM 760 C C . PRO A 1 98 ? 7.450 -6.657 3.725 1.00 84.62 98 PRO A C 1
ATOM 762 O O . PRO A 1 98 ? 7.678 -7.024 4.893 1.00 84.62 98 PRO A O 1
ATOM 765 N N . ARG A 1 99 ? 7.763 -5.419 3.316 1.00 82.00 99 ARG A N 1
ATOM 766 C CA . ARG A 1 99 ? 8.349 -4.393 4.186 1.00 82.00 99 ARG A CA 1
ATOM 767 C C . ARG A 1 99 ? 7.287 -3.843 5.134 1.00 82.00 99 ARG A C 1
ATOM 769 O O . ARG A 1 99 ? 6.342 -3.189 4.716 1.00 82.00 99 ARG A O 1
ATOM 776 N N . LEU A 1 100 ? 7.485 -4.051 6.439 1.00 82.38 100 LEU A N 1
ATOM 777 C CA . LEU A 1 100 ? 6.625 -3.446 7.466 1.00 82.38 100 LEU A CA 1
ATOM 778 C C . LEU A 1 100 ? 6.822 -1.939 7.548 1.00 82.38 100 LEU A C 1
ATOM 780 O O . LEU A 1 100 ? 5.873 -1.194 7.748 1.00 82.38 100 LEU A O 1
ATOM 784 N N . ILE A 1 101 ? 8.072 -1.509 7.434 1.00 79.19 101 ILE A N 1
ATOM 785 C CA . ILE A 1 101 ? 8.477 -0.127 7.604 1.00 79.19 101 ILE A CA 1
ATOM 786 C C . ILE A 1 101 ? 8.812 0.406 6.216 1.00 79.19 101 ILE A C 1
ATOM 788 O O . ILE A 1 101 ? 9.809 0.002 5.617 1.00 79.19 101 ILE A O 1
ATOM 792 N N . VAL A 1 102 ? 7.971 1.299 5.708 1.00 71.81 102 VAL A N 1
ATOM 793 C CA . VAL A 1 102 ? 8.146 1.922 4.394 1.00 71.81 102 VAL A CA 1
ATOM 794 C C . VAL A 1 102 ? 8.450 3.411 4.576 1.00 71.81 102 VAL A C 1
ATOM 796 O O . VAL A 1 102 ? 7.873 4.045 5.465 1.00 71.81 102 VAL A O 1
ATOM 799 N N . PRO A 1 103 ? 9.381 4.003 3.807 1.00 63.03 103 PRO A N 1
ATOM 800 C CA . PRO A 1 103 ? 9.679 5.431 3.909 1.00 63.03 103 PRO A CA 1
ATOM 801 C C . PRO A 1 103 ? 8.405 6.280 3.766 1.00 63.03 103 PRO A C 1
ATOM 803 O O . PRO A 1 103 ? 7.632 6.096 2.827 1.00 63.03 103 PRO A O 1
ATOM 806 N N . ARG A 1 104 ? 8.152 7.193 4.716 1.00 62.66 104 ARG A N 1
ATOM 807 C CA . ARG A 1 104 ? 6.971 8.073 4.686 1.00 62.66 104 ARG A CA 1
ATOM 808 C C . ARG A 1 104 ? 7.228 9.239 3.727 1.00 62.66 104 ARG A C 1
ATOM 810 O O . ARG A 1 104 ? 8.310 9.817 3.740 1.00 62.66 104 ARG A O 1
ATOM 817 N N . LEU A 1 105 ? 6.224 9.639 2.945 1.00 45.88 105 LEU A N 1
ATOM 818 C CA . LEU A 1 105 ? 6.340 10.767 2.007 1.00 45.88 105 LEU A CA 1
ATOM 819 C C . LEU A 1 105 ? 6.216 12.169 2.647 1.00 45.88 105 LEU A C 1
ATOM 821 O O . LEU A 1 105 ? 6.336 13.161 1.936 1.00 45.88 105 LEU A O 1
ATOM 825 N N . PHE A 1 106 ? 6.055 12.297 3.972 1.00 47.34 106 PHE A N 1
ATOM 826 C CA . PHE A 1 106 ? 5.988 13.603 4.648 1.00 47.34 106 PHE A CA 1
ATOM 827 C C . PHE A 1 106 ? 6.861 13.655 5.906 1.00 47.34 106 PHE A C 1
ATOM 829 O O . PHE A 1 106 ? 6.781 12.752 6.733 1.00 47.34 106 PHE A O 1
ATOM 836 N N . GLY A 1 107 ? 7.649 14.736 6.020 1.00 42.88 107 GLY A N 1
ATOM 837 C CA . GLY A 1 107 ? 8.325 15.250 7.221 1.00 42.88 107 GLY A CA 1
ATOM 838 C C . GLY A 1 107 ? 8.764 14.211 8.254 1.00 42.88 107 GLY A C 1
ATOM 839 O O . GLY A 1 107 ? 7.992 13.905 9.149 1.00 42.88 107 GLY A O 1
ATOM 840 N N . LEU A 1 108 ? 10.008 13.729 8.138 1.00 37.12 108 LEU A N 1
ATOM 841 C CA . LEU A 1 108 ? 10.718 12.860 9.094 1.00 37.12 108 LEU A CA 1
ATOM 842 C C . LEU A 1 108 ? 9.887 11.699 9.675 1.00 37.12 108 LEU A C 1
ATOM 844 O O . LEU A 1 108 ? 9.202 11.830 10.685 1.00 37.12 108 LEU A O 1
ATOM 848 N N . GLY A 1 109 ? 10.049 10.504 9.107 1.00 50.22 109 GLY A N 1
ATOM 849 C CA . GLY A 1 109 ? 9.634 9.279 9.782 1.00 50.22 109 GLY A CA 1
ATOM 850 C C . GLY A 1 109 ? 9.386 8.102 8.854 1.00 50.22 109 GLY A C 1
ATOM 851 O O . GLY A 1 109 ? 9.415 8.207 7.629 1.00 50.22 109 GLY A O 1
ATOM 852 N N . TRP A 1 110 ? 9.107 6.966 9.480 1.00 57.69 110 TRP A N 1
ATOM 853 C CA . TRP A 1 110 ? 8.735 5.735 8.808 1.00 57.69 110 TRP A CA 1
ATOM 854 C C . TRP A 1 110 ? 7.212 5.549 8.820 1.00 57.69 110 TRP A C 1
ATOM 856 O O . TRP A 1 110 ? 6.546 5.887 9.802 1.00 57.69 110 TRP A O 1
ATOM 866 N N . SER A 1 111 ? 6.630 5.054 7.733 1.00 71.50 111 SER A N 1
ATOM 867 C CA . SER A 1 111 ? 5.236 4.602 7.676 1.00 71.50 111 SER A CA 1
ATOM 868 C C . SER A 1 111 ? 5.164 3.100 7.941 1.00 71.50 111 SER A C 1
ATOM 870 O O . SER A 1 111 ? 6.129 2.378 7.689 1.00 71.50 111 SER A O 1
ATOM 872 N N . LEU A 1 112 ? 4.025 2.639 8.453 1.00 78.94 112 LEU A N 1
ATOM 873 C CA . LEU A 1 112 ? 3.764 1.225 8.684 1.00 78.94 112 LEU A CA 1
ATOM 874 C C . LEU A 1 112 ? 2.856 0.701 7.570 1.00 78.94 112 LEU A C 1
ATOM 876 O O . LEU A 1 112 ? 1.747 1.202 7.395 1.00 78.94 112 LEU A O 1
ATOM 880 N N . ASN A 1 113 ? 3.320 -0.308 6.842 1.00 85.56 113 ASN A N 1
ATOM 881 C CA . ASN A 1 113 ? 2.495 -1.052 5.904 1.00 85.56 113 ASN A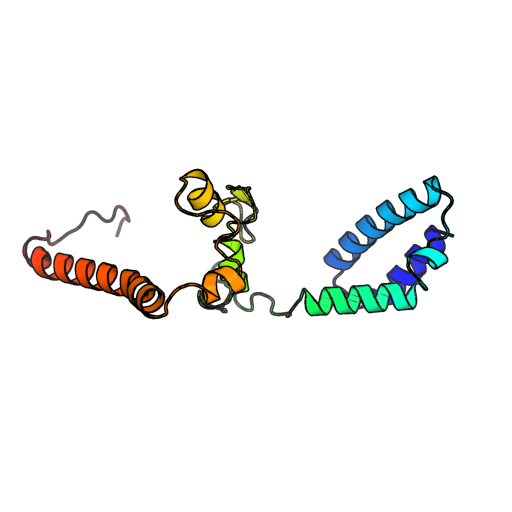 CA 1
ATOM 882 C C . ASN A 1 113 ? 1.614 -2.036 6.685 1.00 85.56 113 ASN A C 1
ATOM 884 O O . ASN A 1 113 ? 2.076 -3.072 7.172 1.00 85.56 113 ASN A O 1
ATOM 888 N N . LEU A 1 114 ? 0.332 -1.706 6.810 1.00 87.81 114 LEU A N 1
ATOM 889 C CA . LEU A 1 114 ? -0.638 -2.521 7.536 1.00 87.81 114 LEU A CA 1
ATOM 890 C C . LEU A 1 114 ? -0.940 -3.848 6.822 1.00 87.81 114 LEU A C 1
ATOM 892 O O . LEU A 1 114 ? -1.262 -4.828 7.493 1.00 87.81 114 LEU A O 1
ATOM 896 N N . GLY A 1 115 ? -0.773 -3.906 5.495 1.00 89.06 115 GLY A N 1
ATOM 897 C CA . GLY A 1 115 ? -0.901 -5.140 4.717 1.00 89.06 115 GLY A CA 1
ATOM 898 C C . GLY A 1 115 ? 0.182 -6.151 5.092 1.00 89.06 115 GLY A C 1
ATOM 899 O O . GLY A 1 115 ? -0.128 -7.282 5.463 1.00 89.06 115 GLY A O 1
ATOM 900 N N . ALA A 1 116 ? 1.445 -5.714 5.126 1.00 87.94 116 ALA A N 1
ATOM 901 C CA . ALA A 1 116 ? 2.568 -6.541 5.573 1.00 87.94 116 ALA A CA 1
ATOM 902 C C . ALA A 1 116 ? 2.406 -7.031 7.024 1.00 87.94 116 ALA A C 1
ATOM 904 O O . ALA A 1 116 ? 2.758 -8.169 7.345 1.00 87.94 116 ALA A O 1
ATOM 905 N N . VAL A 1 117 ? 1.859 -6.192 7.913 1.00 89.19 117 VAL A N 1
ATOM 906 C CA . VAL A 1 117 ? 1.553 -6.588 9.299 1.00 89.19 117 VAL A CA 1
ATOM 907 C C . VAL A 1 117 ? 0.492 -7.688 9.321 1.00 89.19 117 VAL A C 1
ATOM 909 O O . VAL A 1 117 ? 0.684 -8.699 9.994 1.00 89.19 117 VAL A O 1
ATOM 912 N N . ALA A 1 118 ? -0.599 -7.524 8.570 1.00 91.50 118 ALA A N 1
ATOM 913 C CA . ALA A 1 118 ? -1.675 -8.508 8.509 1.00 91.50 118 ALA A CA 1
ATOM 914 C C . ALA A 1 118 ? -1.193 -9.865 7.966 1.00 91.50 118 ALA A C 1
ATOM 916 O O . ALA A 1 118 ? -1.549 -10.900 8.532 1.00 91.50 118 ALA A O 1
ATOM 917 N N . VAL A 1 119 ? -0.323 -9.863 6.949 1.00 90.88 119 VAL A N 1
ATOM 918 C CA . VAL A 1 119 ? 0.326 -11.081 6.434 1.00 90.88 119 VAL A CA 1
ATOM 919 C C . VAL A 1 119 ? 1.185 -11.746 7.508 1.00 90.88 119 VAL A C 1
ATOM 921 O O . VAL A 1 119 ? 1.065 -12.947 7.742 1.00 90.88 119 VAL A O 1
ATOM 924 N N . ARG A 1 120 ? 2.025 -10.980 8.220 1.00 88.12 120 ARG A N 1
ATOM 925 C CA . ARG A 1 120 ? 2.881 -11.536 9.288 1.00 88.12 120 ARG A CA 1
ATOM 926 C C . ARG A 1 120 ? 2.095 -12.096 10.469 1.00 88.12 120 ARG A C 1
ATOM 928 O O . ARG A 1 120 ? 2.578 -13.012 11.127 1.00 88.12 120 ARG A O 1
ATOM 935 N N . LEU A 1 121 ? 0.911 -11.555 10.738 1.00 93.88 121 LEU A N 1
ATOM 936 C CA . LEU A 1 121 ? -0.008 -12.071 11.753 1.00 93.88 121 LEU A CA 1
ATOM 937 C C . LEU A 1 121 ? -0.841 -13.267 11.259 1.00 93.88 121 LEU A C 1
ATOM 939 O O . LEU A 1 121 ? -1.628 -13.808 12.030 1.00 93.88 121 LEU A O 1
ATOM 943 N N . GLY A 1 122 ? -0.690 -13.679 9.995 1.00 90.19 122 GLY A N 1
ATOM 944 C CA . GLY A 1 122 ? -1.452 -14.778 9.400 1.00 90.19 122 GLY A CA 1
ATOM 945 C C . GLY A 1 122 ? -2.933 -14.458 9.182 1.00 90.19 122 GLY A C 1
ATOM 946 O O . GLY A 1 122 ? -3.738 -15.376 9.055 1.00 90.19 122 GLY A O 1
ATOM 947 N N . LEU A 1 123 ? -3.306 -13.172 9.165 1.00 90.81 123 LEU A N 1
ATOM 948 C CA . LEU A 1 123 ? -4.694 -12.735 8.976 1.00 90.81 123 LEU A CA 1
ATOM 949 C C . LEU A 1 123 ? -5.131 -12.809 7.510 1.00 90.81 123 LEU A C 1
ATOM 951 O O . LEU A 1 123 ? -6.309 -13.018 7.238 1.00 90.81 123 LEU A O 1
ATOM 955 N N . ILE A 1 124 ? -4.188 -12.603 6.589 1.00 91.06 124 ILE A N 1
ATOM 956 C CA . ILE A 1 124 ? -4.393 -12.609 5.137 1.00 91.06 124 ILE A CA 1
ATOM 957 C C . ILE A 1 124 ? -3.164 -13.202 4.448 1.00 91.06 124 ILE A C 1
ATOM 959 O O . ILE A 1 124 ? -2.065 -13.189 5.014 1.00 91.06 124 ILE A O 1
ATOM 963 N N . ARG A 1 125 ? -3.327 -13.670 3.213 1.00 91.19 125 ARG A N 1
ATOM 964 C CA . ARG A 1 125 ? -2.220 -14.041 2.327 1.00 91.19 125 ARG A CA 1
ATOM 965 C C . ARG A 1 125 ? -1.853 -12.866 1.410 1.00 91.19 125 ARG A C 1
ATOM 967 O O . ARG A 1 125 ? -2.713 -12.031 1.124 1.00 91.19 125 ARG A O 1
ATOM 974 N N . PRO A 1 126 ? -0.596 -12.773 0.941 1.00 88.44 126 PRO A N 1
ATOM 975 C CA . PRO A 1 126 ? -0.165 -11.701 0.036 1.00 88.44 126 PRO A CA 1
ATOM 976 C C . PRO A 1 126 ? -0.972 -11.627 -1.271 1.00 88.44 126 PRO A C 1
ATOM 978 O O . PRO A 1 126 ? -1.153 -10.545 -1.823 1.00 88.44 126 PRO A O 1
ATOM 981 N N . ASP A 1 127 ? -1.463 -12.769 -1.749 1.00 87.38 127 ASP A N 1
ATOM 982 C CA . ASP A 1 127 ? -2.193 -12.960 -3.006 1.00 87.38 127 ASP A CA 1
ATOM 983 C C . ASP A 1 127 ? -3.724 -12.842 -2.873 1.00 87.38 127 ASP A C 1
ATOM 985 O O . ASP A 1 127 ? -4.421 -12.764 -3.883 1.00 87.38 127 ASP A O 1
ATOM 989 N N . ASP A 1 128 ? -4.263 -12.722 -1.652 1.00 87.00 128 ASP A N 1
ATOM 990 C CA . ASP A 1 128 ? -5.716 -12.652 -1.403 1.00 87.00 128 ASP A CA 1
ATOM 991 C C . ASP A 1 128 ? -6.388 -11.393 -1.999 1.00 87.00 128 ASP A C 1
ATOM 993 O O . ASP A 1 128 ? -7.615 -11.306 -2.066 1.00 87.00 128 ASP A O 1
ATOM 997 N N . MET A 1 129 ? -5.601 -10.400 -2.428 1.00 79.94 129 MET A N 1
ATOM 998 C CA . MET A 1 129 ? -6.088 -9.146 -3.020 1.00 79.94 129 MET A CA 1
ATOM 999 C C . MET A 1 129 ? -6.178 -9.176 -4.555 1.00 79.94 129 MET A C 1
ATOM 1001 O O . MET A 1 129 ? -6.442 -8.138 -5.170 1.00 79.94 129 MET A O 1
ATOM 1005 N N . GLY A 1 130 ? -5.969 -10.341 -5.177 1.00 83.75 130 GLY A N 1
ATOM 1006 C CA . GLY A 1 130 ? -6.189 -10.548 -6.608 1.00 83.75 130 GLY A CA 1
ATOM 1007 C C . GLY A 1 130 ? -7.633 -10.246 -7.019 1.00 83.75 130 GLY A C 1
ATOM 1008 O O . GLY A 1 130 ? -8.586 -10.538 -6.294 1.00 83.75 130 GLY A O 1
ATOM 1009 N N . ARG A 1 131 ? -7.817 -9.626 -8.191 1.00 82.00 131 ARG A N 1
ATOM 1010 C CA . ARG A 1 131 ? -9.151 -9.261 -8.701 1.00 82.00 131 ARG A CA 1
ATOM 1011 C C . ARG A 1 131 ? -10.041 -10.494 -8.882 1.00 82.00 131 ARG A C 1
ATOM 1013 O O . ARG A 1 131 ? -11.207 -10.467 -8.513 1.00 82.00 131 ARG A O 1
ATOM 1020 N N . ASP A 1 132 ? -9.452 -11.561 -9.395 1.00 87.31 132 ASP A N 1
ATOM 1021 C CA . ASP A 1 132 ? -10.023 -12.895 -9.561 1.00 87.31 132 ASP A CA 1
ATOM 1022 C C . ASP A 1 132 ? -10.454 -13.522 -8.226 1.00 87.31 132 ASP A C 1
ATOM 1024 O O . ASP A 1 132 ? -11.560 -14.056 -8.117 1.00 87.31 132 ASP A O 1
ATOM 1028 N N . VAL A 1 133 ? -9.626 -13.393 -7.185 1.00 86.12 133 VAL A N 1
ATOM 1029 C CA . VAL A 1 133 ? -9.944 -13.880 -5.833 1.00 86.12 133 VAL A CA 1
ATOM 1030 C C . VAL A 1 133 ? -11.147 -13.131 -5.264 1.00 86.12 133 VAL A C 1
ATOM 1032 O O . VAL A 1 133 ? -12.080 -13.749 -4.749 1.00 86.12 133 VAL A O 1
ATOM 1035 N N . LEU A 1 134 ? -11.159 -11.802 -5.400 1.00 84.44 134 LEU A N 1
ATOM 1036 C CA . LEU A 1 134 ? -12.252 -10.952 -4.923 1.00 84.44 134 LEU A CA 1
ATOM 1037 C C . LEU A 1 134 ? -13.565 -11.209 -5.675 1.00 84.44 134 LEU A C 1
ATOM 1039 O O . LEU A 1 134 ? -14.626 -11.210 -5.050 1.00 84.44 134 LEU A O 1
ATOM 1043 N N . GLU A 1 135 ? -13.501 -11.455 -6.986 1.00 88.50 135 GLU A N 1
ATOM 1044 C CA . GLU A 1 135 ? -14.658 -11.817 -7.818 1.00 88.50 135 GLU A CA 1
ATOM 1045 C C . GLU A 1 135 ? -15.249 -13.185 -7.433 1.00 88.50 135 GLU A C 1
ATOM 1047 O O . GLU A 1 135 ? -16.452 -13.403 -7.583 1.00 88.50 135 GLU A O 1
ATOM 1052 N N . GLY A 1 136 ? -14.441 -14.082 -6.859 1.00 88.88 136 GLY A N 1
ATOM 1053 C CA . GLY A 1 136 ? -14.898 -15.364 -6.318 1.00 88.88 136 GLY A CA 1
ATOM 1054 C C . GLY A 1 136 ? -15.659 -15.274 -4.986 1.00 88.88 136 GLY A C 1
ATOM 1055 O O . GLY A 1 136 ? -16.315 -16.243 -4.590 1.00 88.88 136 GLY A O 1
ATOM 1056 N N . ILE A 1 137 ? -15.603 -14.142 -4.270 1.00 88.81 137 ILE A N 1
ATOM 1057 C CA . ILE A 1 137 ? -16.248 -13.993 -2.956 1.00 88.81 137 ILE A CA 1
ATOM 1058 C C . ILE A 1 137 ? -17.745 -13.698 -3.139 1.00 88.81 137 ILE A C 1
ATOM 1060 O O . ILE A 1 137 ? -18.103 -12.676 -3.723 1.00 88.81 137 ILE A O 1
ATOM 1064 N N . PRO A 1 138 ? -18.661 -14.505 -2.561 1.00 93.56 138 PRO A N 1
ATOM 1065 C CA . PRO A 1 138 ? -20.089 -14.238 -2.689 1.00 93.56 138 PRO A CA 1
ATOM 1066 C C . PRO A 1 138 ? -20.475 -12.866 -2.120 1.00 93.56 138 PRO A C 1
ATOM 1068 O O . PRO A 1 138 ? -20.128 -12.553 -0.975 1.00 93.56 138 PRO A O 1
ATOM 1071 N N . ASP A 1 139 ? -21.294 -12.110 -2.857 1.00 90.12 139 ASP A N 1
ATOM 1072 C CA . ASP A 1 139 ? -21.703 -10.731 -2.529 1.00 90.12 139 ASP A CA 1
ATOM 1073 C C . ASP A 1 139 ? -22.180 -10.537 -1.087 1.00 90.12 139 ASP A C 1
ATOM 1075 O O . ASP A 1 139 ? -21.937 -9.498 -0.472 1.00 90.12 139 ASP A O 1
ATOM 1079 N N . ARG A 1 140 ? -22.863 -11.540 -0.519 1.00 89.81 140 ARG A N 1
ATOM 1080 C CA . ARG A 1 140 ? -23.350 -11.502 0.868 1.00 89.81 140 ARG A CA 1
ATOM 1081 C C . ARG A 1 140 ? -22.224 -11.272 1.879 1.00 89.81 140 ARG A C 1
ATOM 1083 O O . ARG A 1 140 ? -22.409 -10.505 2.819 1.00 89.81 140 ARG A O 1
ATOM 1090 N N . HIS A 1 141 ? -21.062 -11.895 1.678 1.00 91.00 141 HIS A N 1
ATOM 1091 C CA . HIS A 1 141 ? -19.931 -11.776 2.596 1.00 91.00 141 HIS A CA 1
ATOM 1092 C C . HIS A 1 141 ? -19.248 -10.422 2.431 1.00 91.00 141 HIS A C 1
ATOM 1094 O O . HIS A 1 141 ? -18.930 -9.784 3.429 1.00 91.00 141 HIS A O 1
ATOM 1100 N N . LEU A 1 142 ? -19.114 -9.934 1.191 1.00 85.31 142 LEU A N 1
ATOM 1101 C CA . LEU A 1 142 ? -18.593 -8.591 0.922 1.00 85.31 142 LEU A CA 1
ATOM 1102 C C . LEU A 1 142 ? -19.488 -7.510 1.537 1.00 85.31 142 LEU A C 1
ATOM 1104 O O . LEU A 1 142 ? -18.987 -6.564 2.143 1.00 85.31 142 LEU A O 1
ATOM 1108 N N . ARG A 1 143 ? -20.814 -7.658 1.433 1.00 87.88 143 ARG A N 1
ATOM 1109 C CA . ARG A 1 143 ? -21.774 -6.748 2.078 1.00 87.88 143 ARG A CA 1
ATOM 1110 C C . ARG A 1 143 ? -21.642 -6.782 3.597 1.00 87.88 143 ARG A C 1
ATOM 1112 O O . ARG A 1 143 ? -21.568 -5.722 4.207 1.00 87.88 143 ARG A O 1
ATOM 1119 N N . LEU A 1 144 ? -21.562 -7.972 4.194 1.00 90.94 144 LEU A N 1
ATOM 1120 C CA . LEU A 1 144 ? -21.393 -8.117 5.640 1.00 90.94 144 LEU A CA 1
ATOM 1121 C C . LEU A 1 144 ? -20.079 -7.477 6.118 1.00 90.94 144 LEU A C 1
ATOM 1123 O O . LEU A 1 144 ? -20.092 -6.689 7.060 1.00 90.94 144 LEU A O 1
ATOM 1127 N N . ALA A 1 145 ? -18.970 -7.743 5.423 1.00 88.06 145 ALA A N 1
ATOM 1128 C CA . ALA A 1 145 ? -17.660 -7.172 5.728 1.00 88.06 145 ALA A CA 1
ATOM 1129 C C . ALA A 1 145 ? -17.660 -5.637 5.631 1.00 88.06 145 ALA A C 1
ATOM 1131 O O . ALA A 1 145 ? -17.125 -4.962 6.509 1.00 88.06 145 ALA A O 1
ATOM 1132 N N . ARG A 1 146 ? -18.330 -5.065 4.619 1.00 89.06 146 ARG A N 1
ATOM 1133 C CA . ARG A 1 146 ? -18.491 -3.604 4.475 1.00 89.06 146 ARG A CA 1
ATOM 1134 C C . ARG A 1 146 ? -19.280 -2.967 5.619 1.00 89.06 146 ARG A C 1
ATOM 1136 O O . ARG A 1 146 ? -19.068 -1.793 5.909 1.00 89.06 146 ARG A O 1
ATOM 1143 N N . CYS A 1 147 ? -20.160 -3.717 6.278 1.00 92.50 147 CYS A N 1
ATOM 1144 C CA . CYS A 1 147 ? -20.914 -3.221 7.427 1.00 92.50 147 CYS A CA 1
ATOM 1145 C C . CYS A 1 147 ? -20.108 -3.238 8.734 1.00 92.50 147 CYS A C 1
ATOM 1147 O O . CYS A 1 147 ? -20.466 -2.509 9.655 1.00 92.50 147 CYS A O 1
ATOM 1149 N N . VAL A 1 148 ? -19.022 -4.015 8.837 1.00 91.25 148 VAL A N 1
ATOM 1150 C CA . VAL A 1 148 ? -18.249 -4.167 10.087 1.00 91.25 148 VAL A CA 1
ATOM 1151 C C . VAL A 1 148 ? -17.789 -2.824 10.677 1.00 91.25 148 VAL A C 1
ATOM 1153 O O . VAL A 1 148 ? -18.060 -2.596 11.858 1.00 91.25 148 VAL A O 1
ATOM 1156 N N . PRO A 1 149 ? -17.182 -1.889 9.914 1.00 89.44 149 PRO A N 1
ATOM 1157 C CA . PRO A 1 149 ? -16.775 -0.597 10.469 1.00 89.44 149 PRO A CA 1
ATOM 1158 C C . PRO A 1 149 ? -17.955 0.218 11.012 1.00 89.44 149 PRO A C 1
ATOM 1160 O O . PRO A 1 149 ? -17.827 0.872 12.044 1.00 89.44 149 PRO A O 1
ATOM 1163 N N . LEU A 1 150 ? -19.115 0.147 10.350 1.00 92.62 150 LEU A N 1
ATOM 1164 C CA . LEU A 1 150 ? -20.331 0.844 10.778 1.00 92.62 150 LEU A CA 1
ATOM 1165 C C . LEU A 1 150 ? -20.900 0.239 12.063 1.00 92.62 150 LEU A C 1
ATOM 1167 O O . LEU A 1 150 ? -21.327 0.979 12.945 1.00 92.62 150 LEU A O 1
ATOM 1171 N N . VAL A 1 151 ? -20.869 -1.089 12.191 1.00 94.44 151 VAL A N 1
ATOM 1172 C CA . VAL A 1 151 ? -21.294 -1.787 13.412 1.00 94.44 151 VAL A CA 1
ATOM 1173 C C . VAL A 1 151 ? -20.396 -1.407 14.585 1.00 94.44 151 VAL A C 1
ATOM 1175 O O . VAL A 1 151 ? -20.911 -1.066 15.647 1.00 94.44 151 VAL A O 1
ATOM 1178 N N . ILE A 1 152 ? -19.073 -1.404 14.392 1.00 94.69 152 ILE A N 1
ATOM 1179 C CA . ILE A 1 152 ? -18.119 -0.988 15.429 1.00 94.69 152 ILE A CA 1
ATOM 1180 C C . ILE A 1 152 ? -18.373 0.470 15.824 1.00 94.69 152 ILE A C 1
ATOM 1182 O O . ILE A 1 152 ? -18.537 0.752 17.007 1.00 94.69 152 ILE A O 1
ATOM 1186 N N . ALA A 1 153 ? -18.480 1.381 14.851 1.00 93.44 153 ALA A N 1
ATOM 1187 C CA . ALA A 1 153 ? -18.747 2.793 15.118 1.00 93.44 153 ALA A CA 1
ATOM 1188 C C . ALA A 1 153 ? -20.066 2.996 15.884 1.00 93.44 153 ALA A C 1
ATOM 1190 O O . ALA A 1 153 ? -20.097 3.711 16.885 1.00 93.44 153 ALA A O 1
ATOM 1191 N N . GLY A 1 154 ? -21.141 2.326 15.458 1.00 95.94 154 GLY A N 1
ATOM 1192 C CA . GLY A 1 154 ? -22.436 2.370 16.134 1.00 95.94 154 GLY A CA 1
ATOM 1193 C C . GLY A 1 154 ? -22.372 1.824 17.561 1.00 95.94 154 GLY A C 1
ATOM 1194 O O . GLY A 1 154 ? -22.897 2.452 18.479 1.00 95.94 154 GLY A O 1
ATOM 1195 N N . ALA A 1 155 ? -21.677 0.702 17.770 1.00 95.88 155 ALA A N 1
ATOM 1196 C CA . ALA A 1 155 ? -21.473 0.119 19.093 1.00 95.88 155 ALA A CA 1
ATOM 1197 C C . ALA A 1 155 ? -20.674 1.052 20.014 1.00 95.88 155 ALA A C 1
ATOM 1199 O O . ALA A 1 155 ? -21.047 1.226 21.173 1.00 95.88 155 ALA A O 1
ATOM 1200 N N . THR A 1 156 ? -19.621 1.699 19.503 1.00 93.50 156 THR A N 1
ATOM 1201 C CA . THR A 1 156 ? -18.850 2.694 20.259 1.00 93.50 156 THR A CA 1
ATOM 1202 C C . THR A 1 156 ? -19.723 3.880 20.657 1.00 93.50 156 THR A C 1
ATOM 1204 O O . THR A 1 156 ? -19.760 4.226 21.834 1.00 93.50 156 THR A O 1
ATOM 1207 N N . VAL A 1 157 ? -20.480 4.460 19.719 1.00 95.1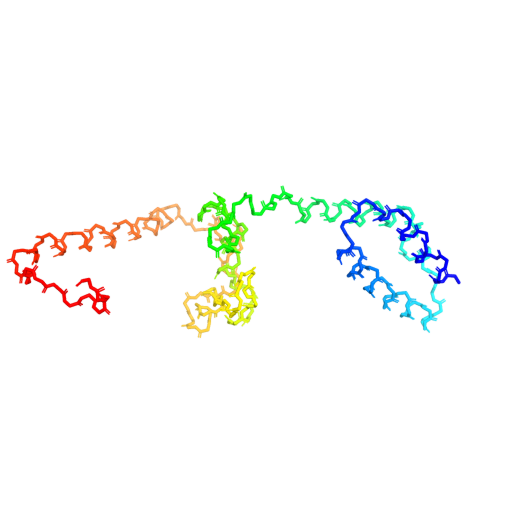9 157 VAL A N 1
ATOM 1208 C CA . VAL A 1 157 ? -21.391 5.581 20.009 1.00 95.19 157 VAL A CA 1
ATOM 1209 C C . VAL A 1 157 ? -22.432 5.187 21.056 1.00 95.19 157 VAL A C 1
ATOM 1211 O O . VAL A 1 157 ? -22.658 5.937 22.005 1.00 95.19 157 VAL A O 1
ATOM 1214 N N . ALA A 1 158 ? -23.035 4.003 20.929 1.00 94.94 158 ALA A N 1
ATOM 1215 C CA . ALA A 1 158 ? -24.009 3.501 21.892 1.00 94.94 158 ALA A CA 1
ATOM 1216 C C . ALA A 1 158 ? -23.390 3.309 23.284 1.00 94.94 158 ALA A C 1
ATOM 1218 O O . ALA A 1 158 ? -23.956 3.767 24.276 1.00 94.94 158 ALA A O 1
ATOM 1219 N N . ALA A 1 159 ? -22.206 2.696 23.368 1.00 92.50 159 ALA A N 1
ATOM 1220 C CA . ALA A 1 159 ? -21.490 2.518 24.627 1.00 92.50 159 ALA A CA 1
ATOM 1221 C C . ALA A 1 159 ? -21.159 3.868 25.284 1.00 92.50 159 ALA A C 1
ATOM 1223 O O . ALA A 1 159 ? -21.393 4.047 26.482 1.00 92.50 159 ALA A O 1
ATOM 1224 N N . THR A 1 160 ? -20.690 4.846 24.504 1.00 89.62 160 THR A N 1
ATOM 1225 C CA . THR A 1 160 ? -20.436 6.207 24.992 1.00 89.62 160 THR A CA 1
ATOM 1226 C C . THR A 1 160 ? -21.720 6.875 25.478 1.00 89.62 160 THR A C 1
ATOM 1228 O O . THR A 1 160 ? -21.720 7.453 26.559 1.00 89.62 160 THR A O 1
ATOM 1231 N N . ALA A 1 161 ? -22.830 6.763 24.745 1.00 91.25 161 ALA A N 1
ATOM 1232 C CA . ALA A 1 161 ? -24.110 7.349 25.145 1.00 91.25 161 ALA A CA 1
ATOM 1233 C C . ALA A 1 161 ? -24.651 6.745 26.454 1.00 91.25 161 ALA A C 1
ATOM 1235 O O . ALA A 1 161 ? -25.113 7.478 27.330 1.00 91.25 161 ALA A O 1
ATOM 1236 N N . LEU A 1 162 ? -24.549 5.421 26.616 1.00 93.38 162 LEU A N 1
ATOM 1237 C CA . LEU A 1 162 ? -24.993 4.711 27.821 1.00 93.38 162 LEU A CA 1
ATOM 1238 C C . LEU A 1 162 ? -24.145 5.062 29.050 1.00 93.38 162 LEU A C 1
ATOM 1240 O O . LEU A 1 162 ? -24.673 5.203 30.152 1.00 93.38 162 LEU A O 1
ATOM 1244 N N . THR A 1 163 ? -22.839 5.237 28.860 1.00 90.44 163 THR A N 1
ATOM 1245 C CA . THR A 1 163 ? -21.894 5.572 29.938 1.00 90.44 163 THR A CA 1
ATOM 1246 C C . THR A 1 163 ? -21.736 7.077 30.160 1.00 90.44 163 THR A C 1
ATOM 1248 O O . THR A 1 163 ? -21.145 7.487 31.159 1.00 90.44 163 THR A O 1
ATOM 1251 N N . TRP A 1 164 ? -22.327 7.919 29.305 1.00 85.06 164 TRP A N 1
ATOM 1252 C CA . TRP A 1 164 ? -22.181 9.378 29.340 1.00 85.06 164 TRP A CA 1
ATOM 1253 C C . TRP A 1 164 ? -22.500 9.982 30.709 1.00 85.06 164 TRP A C 1
ATOM 1255 O O . TRP A 1 164 ? -21.775 10.837 31.206 1.00 85.06 164 TRP A O 1
ATOM 1265 N N . ARG A 1 165 ? -23.567 9.499 31.362 1.00 85.06 165 ARG A N 1
ATOM 1266 C CA . ARG A 1 165 ? -24.004 10.003 32.678 1.00 85.06 165 ARG A CA 1
ATOM 1267 C C . ARG A 1 165 ? -23.073 9.605 33.825 1.00 85.06 165 ARG A C 1
ATOM 1269 O O . ARG A 1 165 ? -23.141 10.224 34.881 1.00 85.06 165 ARG A O 1
ATOM 1276 N N . SER A 1 166 ? -22.239 8.587 33.624 1.00 84.38 166 SER A N 1
ATOM 1277 C CA . SER A 1 166 ? -21.229 8.136 34.589 1.00 84.38 166 SER A CA 1
ATOM 1278 C C . SER A 1 166 ? -19.845 8.745 34.354 1.00 84.38 166 SER A C 1
ATOM 1280 O O . SER A 1 166 ? -18.951 8.537 35.172 1.00 84.38 166 SER A O 1
ATOM 1282 N N . LEU A 1 167 ? -19.649 9.496 33.262 1.00 82.19 167 LEU A N 1
ATOM 1283 C CA . LEU A 1 167 ? -18.366 10.129 32.979 1.00 82.19 167 LEU A CA 1
ATOM 1284 C C . LEU A 1 167 ? -18.127 11.332 33.913 1.00 82.19 167 LEU A C 1
ATOM 1286 O O . LEU A 1 167 ? -19.048 12.117 34.163 1.00 82.19 167 LEU A O 1
ATOM 1290 N N . PRO A 1 168 ? -16.896 11.515 34.424 1.00 82.38 168 PRO A N 1
ATOM 1291 C CA . PRO A 1 168 ? -16.540 12.694 35.203 1.00 82.38 168 PRO A CA 1
ATOM 1292 C C . PRO A 1 168 ? -16.711 13.974 34.377 1.00 82.38 168 PRO A C 1
ATOM 1294 O O . PRO A 1 168 ? -16.474 13.985 33.171 1.00 82.38 168 PRO A O 1
ATOM 1297 N N . ARG A 1 169 ? -17.049 15.090 35.037 1.00 79.44 169 ARG A N 1
ATOM 1298 C CA . ARG A 1 169 ? -17.177 16.408 34.379 1.00 79.44 169 ARG A CA 1
ATOM 1299 C C . ARG A 1 169 ? -15.870 16.908 33.756 1.00 79.44 169 ARG A C 1
ATOM 1301 O O . ARG A 1 169 ? -15.906 17.742 32.860 1.00 79.44 169 ARG A O 1
ATOM 1308 N N . THR A 1 170 ? -14.738 16.408 34.237 1.00 80.81 170 THR A N 1
ATOM 1309 C CA . THR A 1 170 ? -13.399 16.732 33.750 1.00 80.81 170 THR A CA 1
ATOM 1310 C C . THR A 1 170 ? -12.666 15.440 33.432 1.00 80.81 170 THR A C 1
ATOM 1312 O O . THR A 1 170 ? -12.442 14.614 34.318 1.00 80.81 170 THR A O 1
ATOM 1315 N N . VAL A 1 171 ? -12.284 15.272 32.172 1.00 76.44 171 VAL A N 1
ATOM 1316 C CA . VAL A 1 171 ? -11.419 14.177 31.734 1.00 76.44 171 VAL A CA 1
ATOM 1317 C C . VAL A 1 171 ? -9.995 14.711 31.713 1.00 76.44 171 VAL A C 1
ATOM 1319 O O . VAL A 1 171 ? -9.752 15.783 31.161 1.00 76.44 171 VAL A O 1
ATOM 1322 N N . ALA A 1 172 ? -9.056 13.984 32.317 1.00 74.81 172 ALA A N 1
ATOM 1323 C CA . ALA A 1 172 ? -7.642 14.309 32.197 1.00 74.81 172 ALA A CA 1
ATOM 1324 C C . ALA A 1 172 ? -7.231 14.138 30.727 1.00 74.81 172 ALA A C 1
ATOM 1326 O O . ALA A 1 172 ? -7.022 13.025 30.254 1.00 74.81 172 ALA A O 1
ATOM 1327 N N . SER A 1 173 ? -7.178 15.243 29.989 1.00 77.25 173 SER A N 1
ATOM 1328 C CA . SER A 1 173 ? -6.826 15.252 28.569 1.00 77.25 173 SER A CA 1
ATOM 1329 C C . SER A 1 173 ? -5.320 15.101 28.354 1.00 77.25 173 SER A C 1
ATOM 1331 O O . SER A 1 173 ? -4.900 14.761 27.255 1.00 77.25 173 SER A O 1
ATOM 1333 N N . GLY A 1 174 ? -4.493 15.388 29.369 1.00 63.59 174 GLY A N 1
ATOM 1334 C CA . GLY A 1 174 ? -3.030 15.455 29.234 1.00 63.59 174 GLY A CA 1
ATOM 1335 C C . GLY A 1 174 ? -2.542 16.616 28.355 1.00 63.59 174 GLY A C 1
ATOM 1336 O O . GLY A 1 174 ? -1.344 16.865 28.270 1.00 63.59 174 GLY A O 1
ATOM 1337 N N . PHE A 1 175 ? -3.466 17.355 27.743 1.00 64.12 175 PHE A N 1
ATOM 1338 C CA . PHE A 1 175 ? -3.231 18.594 27.024 1.00 64.12 175 PHE A CA 1
ATOM 1339 C C . PHE A 1 175 ? -3.588 19.724 27.985 1.00 64.12 175 PHE A C 1
ATOM 1341 O O . PHE A 1 175 ? -4.759 19.879 28.329 1.00 64.12 175 PHE A O 1
ATOM 1348 N N . GLY A 1 176 ? -2.581 20.448 28.480 1.00 56.84 176 GLY A N 1
ATOM 1349 C CA . GLY A 1 176 ? -2.804 21.597 29.355 1.00 56.84 176 GLY A CA 1
ATOM 1350 C C . GLY A 1 176 ? -3.683 22.627 28.648 1.00 56.84 176 GLY A C 1
ATOM 1351 O O . GLY A 1 176 ? -3.252 23.210 27.654 1.00 56.84 176 GLY A O 1
ATOM 1352 N N . LEU A 1 177 ? -4.909 22.796 29.140 1.00 51.31 177 LEU A N 1
ATOM 1353 C CA . LEU A 1 177 ? -5.819 23.890 28.810 1.00 51.31 177 LEU A CA 1
ATOM 1354 C C . LEU A 1 177 ? -5.929 24.803 30.026 1.00 51.31 177 LEU A C 1
ATOM 1356 O O . LEU A 1 177 ? -6.021 24.250 31.148 1.00 51.31 177 LEU A O 1
#

Secondary structure (DSSP, 8-state):
-HHHHHHHHHHHGGGS-HHHHHHHHHHHHHHHHHHHHTT--HHHHH--HHHHHHHHHHHHHHH-------EEETTEEE--S-TT-HHHHHTT--SS---SEEE-SSSS-EEE-HHHHHHHTTSS-TTTT-HHHHHTS-HHHHHHHHHHHHHHHHHHHHHHHHHGGGS-SS---SS--

pLDDT: mean 76.97, std 15.04, range [37.12, 95.94]

Radius of gyration: 25.02 Å; chains: 1; bounding box: 56×40×66 Å

Foldseek 3Di:
DLVVLLVLLLVLCPVDDPVVSVVVSVVSSVVSVVCVVVVHDCCVVQNHSNVNSVVVVVVVVVVDPDDFLPDDDPNKRDRPPPPPDPVVVCVQEQLLDLDQWDCDPIDDDTHGHVNNVCVVVVNDHNCCPDPVNVVPDPPVVVVVVVCVVVVVVVVVVVVCVVCVVVDDPDDPPVDDD